Protein AF-A0A3B0VS22-F1 (afdb_monomer)

Organism: NCBI:txid652676

Mean predicted aligned error: 6.58 Å

Secondary structure (DSSP, 8-state):
--EEEEEEESS--SSPSSEEEEETT-------SPPTT--EEEEEEEEETTEEEEEEEEEE---SS--PPP-----

Radius of gyration: 14.89 Å; Cα contacts (8 Å, |Δi|>4): 125; chains: 1; bounding box: 47×18×30 Å

pLDDT: mean 89.54, std 11.1, range [56.97, 97.38]

Sequence (75 aa):
TATWQISYSGPAGDQSSPIIGLTEPTRAYTLTGLSNYTPYTITLNAILDSSPILTDTVTVMPTDTFVYLPVVKRP

Foldseek 3Di:
DWAKWKAKDWPDAPDDPTDGDHHPVDPDDDTGRDDAPTKMKMKMFTDDPNDGPDIDIDIDGDHPDPDDDPPDDDD

Nearest PDB structures (foldseek):
  6hyf-assembly3_C  TM=7.980E-01  e=1.229E+00  Rattus norvegicus
  1q38-assembly1_A  TM=5.664E-01  e=3.994E-01  Homo sapiens
  6gvl-assembly1_A  TM=7.657E-01  e=2.156E+00  Homo sapiens
  7ndg-assembly1_H  TM=6.466E-01  e=2.412E+00  Mus musculus
  2ha1-assembly1_A  TM=5.114E-01  e=1.162E+00  Homo sapiens

Solvent-accessible surface area (backbone atoms only — not comparable to full-atom values): 4793 Å² total; per-residue (Å²): 129,47,31,39,33,43,34,62,50,64,79,81,41,72,63,68,68,64,40,68,89,40,54,63,88,64,85,78,84,88,88,50,67,65,60,61,82,38,68,32,42,38,35,42,28,36,31,42,95,92,36,74,80,44,77,49,75,49,78,49,58,51,59,93,66,89,79,77,76,79,84,81,76,79,132

Structure (mmCIF, N/CA/C/O backbone):
data_AF-A0A3B0VS22-F1
#
_entry.id   AF-A0A3B0VS22-F1
#
loop_
_atom_site.group_PDB
_atom_site.id
_atom_site.type_symbol
_atom_site.label_atom_id
_atom_site.label_alt_id
_atom_site.label_comp_id
_atom_site.label_asym_id
_atom_site.label_entity_id
_atom_site.label_seq_id
_atom_site.pdbx_PDB_ins_code
_atom_site.Cartn_x
_atom_site.Cartn_y
_atom_site.Cartn_z
_atom_site.occupancy
_atom_site.B_iso_or_equiv
_atom_site.auth_seq_id
_atom_site.auth_comp_id
_atom_site.auth_asym_id
_atom_site.auth_atom_id
_atom_site.pdbx_PDB_model_num
ATOM 1 N N . THR A 1 1 ? 11.786 -6.685 -17.227 1.00 84.88 1 THR A N 1
ATOM 2 C CA . THR A 1 1 ? 10.516 -6.997 -16.538 1.00 84.88 1 THR A CA 1
ATOM 3 C C . THR A 1 1 ? 10.399 -6.096 -15.339 1.00 84.88 1 THR A C 1
ATOM 5 O O . THR A 1 1 ? 11.401 -5.941 -14.653 1.00 84.88 1 THR A O 1
ATOM 8 N N . ALA A 1 2 ? 9.239 -5.482 -15.115 1.00 92.69 2 ALA A N 1
ATOM 9 C CA . ALA A 1 2 ? 9.037 -4.636 -13.943 1.00 92.69 2 ALA A CA 1
ATOM 10 C C . ALA A 1 2 ? 8.773 -5.480 -12.681 1.00 92.69 2 ALA A C 1
ATOM 12 O O . ALA A 1 2 ? 8.298 -6.613 -12.776 1.00 92.69 2 ALA A O 1
ATOM 13 N N . THR A 1 3 ? 9.068 -4.932 -11.509 1.00 96.19 3 THR A N 1
ATOM 14 C CA . THR A 1 3 ? 8.701 -5.491 -10.200 1.00 96.19 3 THR A CA 1
ATOM 15 C C . THR A 1 3 ? 7.744 -4.549 -9.484 1.00 96.19 3 THR A C 1
ATOM 17 O O . THR A 1 3 ? 7.726 -3.349 -9.752 1.00 96.19 3 THR A O 1
ATOM 20 N N . TRP A 1 4 ? 6.927 -5.075 -8.576 1.00 97.12 4 TRP A N 1
ATOM 21 C CA . TRP A 1 4 ? 6.079 -4.234 -7.737 1.00 97.12 4 TRP A CA 1
ATOM 22 C C . TRP A 1 4 ? 6.849 -3.779 -6.494 1.00 97.12 4 TRP A C 1
ATOM 24 O O . TRP A 1 4 ? 7.620 -4.536 -5.900 1.00 97.12 4 TRP A O 1
ATOM 34 N N . GLN A 1 5 ? 6.604 -2.541 -6.081 1.00 97.31 5 GLN A N 1
ATOM 35 C CA . GLN A 1 5 ? 7.023 -1.995 -4.797 1.00 97.31 5 GLN A CA 1
ATOM 36 C C . GLN A 1 5 ? 5.805 -1.369 -4.122 1.00 97.31 5 GLN A C 1
ATOM 38 O O . GLN A 1 5 ? 5.147 -0.511 -4.709 1.00 97.31 5 GLN A O 1
ATOM 43 N N . ILE A 1 6 ? 5.522 -1.771 -2.885 1.00 97.06 6 ILE A N 1
ATOM 44 C CA . ILE A 1 6 ? 4.426 -1.213 -2.088 1.00 97.06 6 ILE A CA 1
ATOM 45 C C . ILE A 1 6 ? 5.043 -0.396 -0.962 1.00 97.06 6 ILE A C 1
ATOM 47 O O . ILE A 1 6 ? 5.724 -0.938 -0.097 1.00 97.06 6 ILE A O 1
ATOM 51 N N . SER A 1 7 ? 4.790 0.903 -0.955 1.00 96.38 7 SER A N 1
ATOM 52 C CA . SER A 1 7 ? 5.099 1.773 0.174 1.00 96.38 7 SER A CA 1
ATOM 53 C C . SER A 1 7 ? 3.810 2.072 0.919 1.00 96.38 7 SER A C 1
ATOM 55 O O . SER A 1 7 ? 2.757 2.218 0.306 1.00 96.38 7 SER A O 1
ATOM 57 N N . TYR A 1 8 ? 3.874 2.203 2.234 1.00 95.81 8 TYR A N 1
ATOM 58 C CA . TYR A 1 8 ? 2.764 2.741 3.007 1.00 95.81 8 TYR A CA 1
ATOM 59 C C . TYR A 1 8 ? 3.244 3.709 4.089 1.00 95.81 8 TYR A C 1
ATOM 61 O O . TYR A 1 8 ? 4.386 3.630 4.551 1.00 95.81 8 TYR A O 1
ATOM 69 N N . SER A 1 9 ? 2.363 4.634 4.464 1.00 95.69 9 SER A N 1
ATOM 70 C CA . SER A 1 9 ? 2.551 5.621 5.526 1.00 95.69 9 SER A CA 1
ATOM 71 C C . SER A 1 9 ? 1.425 5.497 6.554 1.00 95.69 9 SER A C 1
ATOM 73 O O . SER A 1 9 ? 0.254 5.416 6.181 1.00 95.69 9 SER A O 1
ATOM 75 N N . GLY A 1 10 ? 1.797 5.451 7.832 1.00 92.50 10 GLY A N 1
ATOM 76 C CA . GLY A 1 10 ? 0.929 5.214 8.987 1.00 92.50 10 GLY A CA 1
ATOM 77 C C . GLY A 1 10 ? 1.745 4.650 10.161 1.00 92.50 10 GLY A C 1
ATOM 78 O O . GLY A 1 10 ? 2.978 4.624 10.079 1.00 92.50 10 GLY A O 1
ATOM 79 N N . PRO A 1 11 ? 1.102 4.194 11.252 1.00 92.88 11 PRO A N 1
ATOM 80 C CA . PRO A 1 11 ? 1.780 3.432 12.301 1.00 92.88 11 PRO A CA 1
ATOM 81 C C . PRO A 1 11 ? 2.451 2.169 11.753 1.00 92.88 11 PRO A C 1
ATOM 83 O O . PRO A 1 11 ? 2.041 1.642 10.721 1.00 92.88 11 PRO A O 1
ATOM 86 N N . ALA A 1 12 ? 3.454 1.654 12.463 1.00 90.38 12 ALA A N 1
ATOM 87 C CA . ALA A 1 12 ? 4.126 0.421 12.066 1.00 90.38 12 ALA A CA 1
ATOM 88 C C . ALA A 1 12 ? 3.135 -0.755 11.995 1.00 90.38 12 ALA A C 1
ATOM 90 O O . ALA A 1 12 ? 2.400 -0.995 12.951 1.00 90.38 12 ALA A O 1
ATOM 91 N N . GLY A 1 13 ? 3.128 -1.458 10.859 1.00 91.19 13 GLY A N 1
ATOM 92 C CA . GLY A 1 13 ? 2.526 -2.783 10.718 1.00 91.19 13 GLY A CA 1
ATOM 93 C C . GLY A 1 13 ? 3.572 -3.893 10.829 1.00 91.19 13 GLY A C 1
ATOM 94 O O . GLY A 1 13 ? 4.730 -3.635 11.161 1.00 91.19 13 GLY A O 1
ATOM 95 N N . ASP A 1 14 ? 3.189 -5.123 10.483 1.00 93.62 14 ASP A N 1
ATOM 96 C CA . ASP A 1 14 ? 4.103 -6.276 10.530 1.00 93.62 14 ASP A CA 1
ATOM 97 C C . ASP A 1 14 ? 5.176 -6.218 9.431 1.00 93.62 14 ASP A C 1
ATOM 99 O O . ASP A 1 14 ? 6.298 -6.695 9.605 1.00 93.62 14 ASP A O 1
ATOM 103 N N . GLN A 1 15 ? 4.835 -5.661 8.265 1.00 94.88 15 GLN A N 1
ATOM 104 C CA . GLN A 1 15 ? 5.757 -5.541 7.137 1.00 94.88 15 GLN A CA 1
ATOM 105 C C . GLN A 1 15 ? 6.452 -4.184 7.147 1.00 94.88 15 GLN A C 1
ATOM 107 O O . GLN A 1 15 ? 5.787 -3.156 7.193 1.00 94.88 15 GLN A O 1
ATOM 112 N N . SER A 1 16 ? 7.778 -4.152 7.013 1.00 93.56 16 SER A N 1
ATOM 113 C CA . SER A 1 16 ? 8.501 -2.887 6.842 1.00 93.56 16 SER A CA 1
ATOM 114 C C . SER A 1 16 ? 8.154 -2.225 5.504 1.00 93.56 16 SER A C 1
ATOM 116 O O . SER A 1 16 ? 8.087 -2.893 4.474 1.00 93.56 16 SER A O 1
ATOM 118 N N . SER A 1 17 ? 7.950 -0.909 5.520 1.00 93.31 17 SER A N 1
ATOM 119 C CA . SER A 1 17 ? 7.748 -0.088 4.323 1.00 93.31 17 SER A CA 1
ATOM 120 C C . SER A 1 17 ? 9.101 0.481 3.859 1.00 93.31 17 SER A C 1
ATOM 122 O O . SER A 1 17 ? 9.813 1.049 4.691 1.00 93.31 17 SER A O 1
ATOM 124 N N . PRO A 1 18 ? 9.478 0.381 2.568 1.00 95.19 18 PRO A N 1
ATOM 125 C CA . PRO A 1 18 ? 8.731 -0.231 1.470 1.00 95.19 18 PRO A CA 1
ATOM 126 C C . PRO A 1 18 ? 8.896 -1.758 1.395 1.00 95.19 18 PRO A C 1
ATOM 128 O O . PRO A 1 18 ? 9.952 -2.313 1.690 1.00 95.19 18 PRO A O 1
ATOM 131 N N . ILE A 1 19 ? 7.861 -2.423 0.889 1.00 96.00 19 ILE A N 1
ATOM 132 C CA . ILE A 1 19 ? 7.868 -3.841 0.528 1.00 96.00 19 ILE A CA 1
ATOM 133 C C . ILE A 1 19 ? 8.392 -3.970 -0.901 1.00 96.00 19 ILE A C 1
ATOM 135 O O . ILE A 1 19 ? 7.844 -3.372 -1.831 1.00 96.00 19 ILE A O 1
ATOM 139 N N . ILE A 1 20 ? 9.444 -4.770 -1.068 1.00 95.00 20 ILE A N 1
ATOM 140 C CA . ILE A 1 20 ? 10.161 -4.994 -2.330 1.00 95.00 20 ILE A CA 1
ATOM 141 C C . ILE A 1 20 ? 10.207 -6.488 -2.681 1.00 95.00 20 ILE A C 1
ATOM 143 O O . ILE A 1 20 ? 9.834 -7.340 -1.878 1.00 95.00 20 ILE A O 1
ATOM 147 N N . GLY A 1 21 ? 10.688 -6.817 -3.884 1.00 91.19 21 GLY A N 1
ATOM 148 C CA . GLY A 1 21 ? 10.855 -8.208 -4.332 1.00 91.19 21 GLY A CA 1
ATOM 149 C C . GLY A 1 21 ? 9.576 -8.867 -4.857 1.00 91.19 21 GLY A C 1
ATOM 150 O O . GLY A 1 21 ? 9.569 -10.065 -5.131 1.00 91.19 21 GLY A O 1
ATOM 151 N N . LEU A 1 22 ? 8.501 -8.097 -5.032 1.00 94.75 22 LEU A N 1
ATOM 152 C CA . LEU A 1 22 ? 7.248 -8.576 -5.606 1.00 94.75 22 LEU A CA 1
ATOM 153 C C . LEU A 1 22 ? 7.376 -8.685 -7.131 1.00 94.75 22 LEU A C 1
ATOM 155 O O . LEU A 1 22 ? 7.758 -7.734 -7.817 1.00 94.75 22 LEU A O 1
ATOM 159 N N . THR A 1 23 ? 7.049 -9.851 -7.677 1.00 94.94 23 THR A N 1
ATOM 160 C CA . THR A 1 23 ? 7.148 -10.112 -9.118 1.00 94.94 23 THR A CA 1
ATOM 161 C C . THR A 1 23 ? 5.915 -9.589 -9.857 1.00 94.94 23 THR A C 1
ATOM 163 O O . THR A 1 23 ? 4.818 -9.585 -9.300 1.00 94.94 23 THR A O 1
ATOM 166 N N . GLU A 1 24 ? 6.073 -9.199 -11.127 1.00 91.62 24 GLU A N 1
ATOM 167 C CA . GLU A 1 24 ? 4.987 -8.742 -12.015 1.00 91.62 24 GLU A CA 1
ATOM 168 C C . GLU A 1 24 ? 3.680 -9.566 -11.945 1.00 91.62 24 GLU A C 1
ATOM 170 O O . GLU A 1 24 ? 2.621 -8.942 -11.826 1.00 91.62 24 GLU A O 1
ATOM 175 N N . PRO A 1 25 ? 3.693 -10.920 -11.933 1.00 94.50 25 PRO A N 1
ATOM 176 C CA . PRO A 1 25 ? 2.459 -11.708 -11.890 1.00 94.50 25 PRO A CA 1
ATOM 177 C C . PRO A 1 25 ? 1.685 -11.601 -10.568 1.00 94.50 25 PRO A C 1
ATOM 179 O O . PRO A 1 25 ? 0.568 -12.110 -10.483 1.00 94.50 25 PRO A O 1
ATOM 182 N N . THR A 1 26 ? 2.235 -10.955 -9.537 1.00 94.12 26 THR A N 1
ATOM 183 C CA . THR A 1 26 ? 1.545 -10.730 -8.262 1.00 94.12 26 THR A CA 1
ATOM 184 C C . THR A 1 26 ? 0.342 -9.811 -8.477 1.00 94.12 26 THR A C 1
ATOM 186 O O . THR A 1 26 ? 0.488 -8.680 -8.934 1.00 94.12 26 THR A O 1
ATOM 189 N N . ARG A 1 27 ? -0.863 -10.293 -8.143 1.00 93.12 27 ARG A N 1
ATOM 190 C CA . ARG A 1 27 ? -2.124 -9.529 -8.275 1.00 93.12 27 ARG A CA 1
ATOM 191 C C . ARG A 1 27 ? -2.778 -9.166 -6.947 1.00 93.12 27 ARG A C 1
ATOM 193 O O . ARG A 1 27 ? -3.715 -8.378 -6.933 1.00 93.12 27 ARG A O 1
ATOM 200 N N . ALA A 1 28 ? -2.291 -9.730 -5.847 1.00 93.94 28 ALA A N 1
ATOM 201 C CA . ALA A 1 28 ? -2.778 -9.450 -4.506 1.00 93.94 28 ALA A CA 1
ATOM 202 C C . ALA A 1 28 ? -1.625 -9.549 -3.505 1.00 93.94 28 ALA A C 1
ATOM 204 O O . ALA A 1 28 ? -0.756 -10.412 -3.636 1.00 93.94 28 ALA A O 1
ATOM 205 N N . TYR A 1 29 ? -1.641 -8.671 -2.508 1.00 93.81 29 TYR A N 1
ATOM 206 C CA . TYR A 1 29 ? -0.713 -8.676 -1.385 1.00 93.81 29 TYR A CA 1
ATOM 207 C C . TYR A 1 29 ? -1.462 -8.238 -0.126 1.00 93.81 29 TYR A C 1
ATOM 209 O O . TYR A 1 29 ? -2.186 -7.242 -0.159 1.00 93.81 29 TYR A O 1
ATOM 217 N N . THR A 1 30 ? -1.295 -8.973 0.971 1.00 93.00 30 THR A N 1
ATOM 218 C CA . THR A 1 30 ? -1.968 -8.683 2.243 1.00 93.00 30 THR A CA 1
ATOM 219 C C . THR A 1 30 ? -1.001 -7.981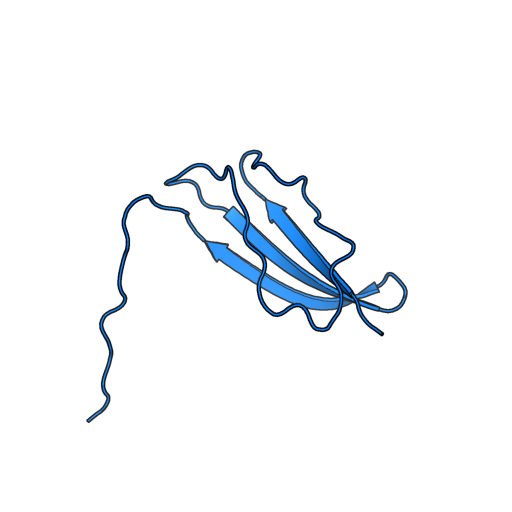 3.189 1.00 93.00 30 THR A C 1
ATOM 221 O O . THR A 1 30 ? 0.052 -8.527 3.507 1.00 93.00 30 THR A O 1
ATOM 224 N N . LEU A 1 31 ? -1.377 -6.790 3.658 1.00 93.12 31 LEU A N 1
ATOM 225 C CA . LEU A 1 31 ? -0.710 -6.101 4.765 1.00 93.12 31 LEU A CA 1
ATOM 226 C C . LEU A 1 31 ? -1.344 -6.539 6.088 1.00 93.12 31 LEU A C 1
ATOM 228 O O . LEU A 1 31 ? -2.570 -6.545 6.208 1.00 93.12 31 LEU A O 1
ATOM 232 N N . THR A 1 32 ? -0.525 -6.897 7.073 1.00 93.75 32 THR A N 1
ATOM 233 C CA . THR A 1 32 ? -0.973 -7.363 8.396 1.00 93.75 32 THR A CA 1
ATOM 234 C C . THR A 1 32 ? -0.395 -6.501 9.518 1.00 93.75 32 THR A C 1
ATOM 236 O O . THR A 1 32 ? 0.487 -5.669 9.298 1.00 93.75 32 THR A O 1
ATOM 239 N N . GLY A 1 33 ? -0.944 -6.652 10.725 1.00 93.44 33 GLY A N 1
ATOM 240 C CA . GLY A 1 33 ? -0.507 -5.891 11.900 1.00 93.44 33 GLY A CA 1
ATOM 241 C C . GLY A 1 33 ? -0.869 -4.405 11.859 1.00 93.44 33 GLY A C 1
ATOM 242 O O . GLY A 1 33 ? -0.328 -3.625 12.633 1.00 93.44 33 GLY A O 1
ATOM 243 N N . LEU A 1 34 ? -1.761 -3.989 10.954 1.00 93.81 34 LEU A N 1
ATOM 244 C CA . LEU A 1 34 ? -2.205 -2.600 10.867 1.00 93.81 34 LEU A CA 1
ATOM 245 C C . LEU A 1 34 ? -3.190 -2.266 11.996 1.00 93.81 34 LEU A C 1
ATOM 247 O O . LEU A 1 34 ? -4.061 -3.069 12.335 1.00 93.81 34 LEU A O 1
ATOM 251 N N . SER A 1 35 ? -3.088 -1.055 12.539 1.00 93.88 35 SER A N 1
ATOM 252 C CA . SER A 1 35 ? -4.003 -0.555 13.565 1.00 93.88 35 SER A CA 1
ATOM 253 C C . SER A 1 35 ? -5.370 -0.229 12.967 1.00 93.88 35 SER A C 1
ATOM 255 O O . SER A 1 35 ? -5.481 0.578 12.040 1.00 93.88 35 SER A O 1
ATOM 257 N N . ASN A 1 36 ? -6.428 -0.804 13.539 1.00 93.31 36 ASN A N 1
ATOM 258 C CA . ASN A 1 36 ? -7.797 -0.451 13.169 1.00 93.31 36 ASN A CA 1
ATOM 259 C C . ASN A 1 36 ? -8.085 1.032 13.440 1.00 93.31 36 ASN A C 1
ATOM 261 O O . ASN A 1 36 ? -7.497 1.648 14.330 1.00 93.31 36 ASN A O 1
ATOM 265 N N . TYR A 1 37 ? -9.010 1.596 12.664 1.00 92.19 37 TYR A N 1
ATOM 266 C CA . TYR A 1 37 ? -9.460 2.988 12.760 1.00 92.19 37 TYR A CA 1
ATOM 267 C C . TYR A 1 37 ? -8.348 4.027 12.573 1.00 92.19 37 TYR A C 1
ATOM 269 O O . TYR A 1 37 ? -8.504 5.188 12.946 1.00 92.19 37 TYR A O 1
ATOM 277 N N . THR A 1 38 ? -7.229 3.619 11.973 1.00 93.31 38 THR A N 1
ATOM 278 C CA . THR A 1 38 ? -6.128 4.514 11.627 1.00 93.31 38 THR A CA 1
ATOM 279 C C . THR A 1 38 ? -6.001 4.601 10.109 1.00 93.31 38 THR A C 1
ATOM 281 O O . THR A 1 38 ? -5.999 3.562 9.448 1.00 93.31 38 THR A O 1
ATOM 284 N N . PRO A 1 39 ? -5.927 5.806 9.519 1.00 93.44 39 PRO A N 1
ATOM 285 C CA . PRO A 1 39 ? -5.719 5.940 8.087 1.00 93.44 39 PRO A CA 1
ATOM 286 C C . PRO A 1 39 ? -4.298 5.518 7.704 1.00 93.44 39 PRO A C 1
ATOM 288 O O . PRO A 1 39 ? -3.320 5.906 8.343 1.00 93.44 39 PRO A O 1
ATOM 291 N N . TYR A 1 40 ? -4.203 4.766 6.615 1.00 95.25 40 TYR A N 1
ATOM 292 C CA . TYR A 1 40 ? -2.968 4.380 5.954 1.00 95.25 40 TYR A CA 1
ATOM 293 C C . TYR A 1 40 ? -3.000 4.871 4.514 1.00 95.25 40 TYR A C 1
ATOM 295 O O . TYR A 1 40 ? -3.963 4.620 3.789 1.00 95.25 40 TYR A O 1
ATOM 303 N N . THR A 1 41 ? -1.930 5.530 4.083 1.00 96.88 41 THR A N 1
ATOM 304 C CA . THR A 1 41 ? -1.733 5.881 2.672 1.00 96.88 41 THR A CA 1
ATOM 305 C C . THR A 1 41 ? -0.809 4.852 2.051 1.00 96.88 41 THR A C 1
ATOM 307 O O . THR A 1 41 ? 0.343 4.742 2.462 1.00 96.88 41 THR A O 1
ATOM 310 N N . ILE A 1 42 ? -1.319 4.091 1.088 1.00 96.31 42 ILE A N 1
ATOM 311 C CA . ILE A 1 42 ? -0.609 3.038 0.367 1.00 96.31 42 ILE A CA 1
ATOM 312 C C . ILE A 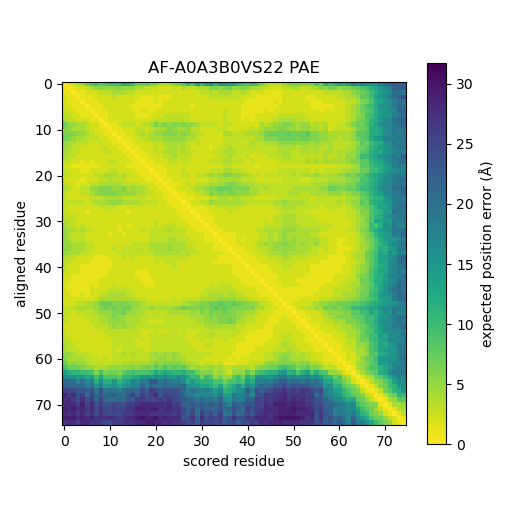1 42 ? -0.270 3.563 -1.027 1.00 96.31 42 ILE A C 1
ATOM 314 O O . ILE A 1 42 ? -1.144 4.051 -1.739 1.00 96.31 42 ILE A O 1
ATOM 318 N N . THR A 1 43 ? 0.986 3.421 -1.429 1.00 97.38 43 THR A N 1
ATOM 319 C CA . THR A 1 43 ? 1.490 3.757 -2.759 1.00 97.38 43 THR A CA 1
ATOM 320 C C . THR A 1 43 ? 2.044 2.499 -3.417 1.00 97.38 43 THR A C 1
ATOM 322 O O . THR A 1 43 ? 3.008 1.906 -2.933 1.00 97.38 43 THR A O 1
ATOM 325 N N . LEU A 1 44 ? 1.452 2.102 -4.539 1.00 96.81 44 LEU A N 1
ATOM 326 C CA . LEU A 1 44 ? 1.930 1.021 -5.391 1.00 96.81 44 LEU A CA 1
ATOM 327 C C . LEU A 1 44 ? 2.777 1.606 -6.521 1.00 96.81 44 LEU A C 1
ATOM 329 O O . LEU A 1 44 ? 2.319 2.489 -7.239 1.00 96.81 44 LEU A O 1
ATOM 333 N N . ASN A 1 45 ? 3.986 1.084 -6.709 1.00 97.06 45 ASN A N 1
ATOM 334 C CA . ASN A 1 45 ? 4.853 1.430 -7.829 1.00 97.06 45 ASN A CA 1
ATOM 335 C C . ASN A 1 45 ? 5.182 0.192 -8.665 1.00 97.06 45 ASN A C 1
ATOM 337 O O . ASN A 1 45 ? 5.528 -0.853 -8.111 1.00 97.06 45 ASN A O 1
ATOM 341 N N . ALA A 1 46 ? 5.146 0.324 -9.990 1.00 96.38 46 ALA A N 1
ATOM 342 C CA . ALA A 1 46 ? 5.836 -0.593 -10.893 1.00 96.38 46 ALA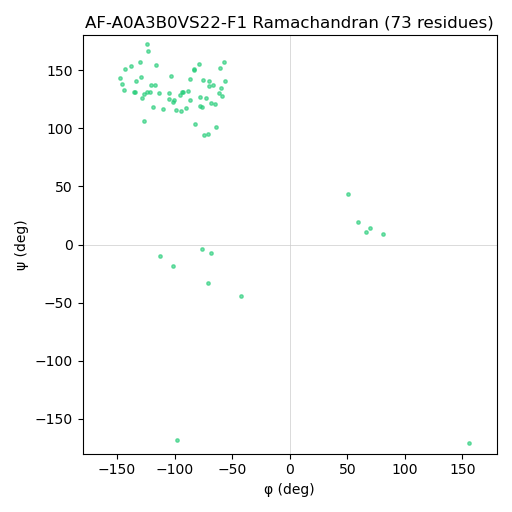 A CA 1
ATOM 343 C C . ALA A 1 46 ? 7.251 -0.058 -11.139 1.00 96.38 46 ALA A C 1
ATOM 345 O O . 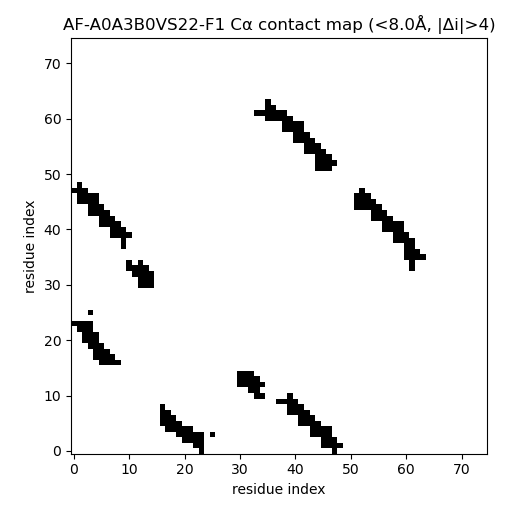ALA A 1 46 ? 7.407 1.033 -1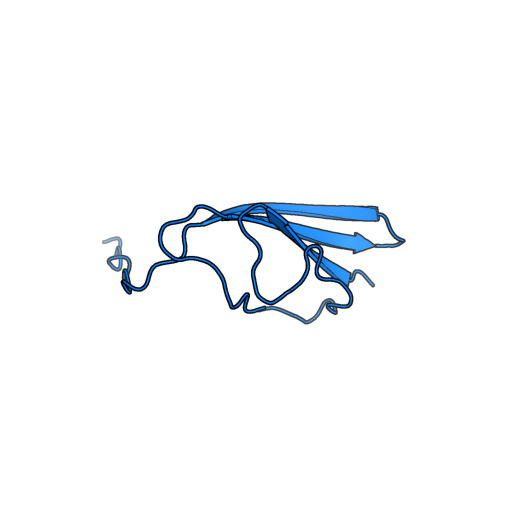1.683 1.00 96.38 46 ALA A O 1
ATOM 346 N N . ILE A 1 47 ? 8.272 -0.810 -10.741 1.00 96.56 47 ILE A N 1
ATOM 347 C CA . ILE A 1 47 ? 9.684 -0.448 -10.873 1.00 96.56 47 ILE A CA 1
ATOM 348 C C . ILE A 1 47 ? 10.283 -1.172 -12.079 1.00 96.56 47 ILE A C 1
ATOM 350 O O . ILE A 1 47 ? 10.252 -2.399 -12.144 1.00 96.56 47 ILE A O 1
ATOM 354 N N . LEU A 1 48 ? 10.863 -0.426 -13.016 1.00 95.62 48 LEU A N 1
ATOM 355 C CA . LEU A 1 48 ? 11.665 -0.948 -14.123 1.00 95.62 48 LEU A CA 1
ATOM 356 C C . LEU A 1 48 ? 13.014 -0.225 -14.118 1.00 95.62 48 LEU A C 1
ATOM 358 O O . LEU A 1 48 ? 13.049 0.999 -14.036 1.00 95.62 48 LEU A O 1
ATOM 362 N N . ASP A 1 49 ? 14.117 -0.975 -14.157 1.00 92.62 49 ASP A N 1
ATOM 363 C CA . ASP A 1 49 ? 15.484 -0.428 -14.131 1.00 92.62 49 ASP A CA 1
ATOM 364 C C . ASP A 1 49 ? 15.718 0.581 -12.986 1.00 92.62 49 ASP A C 1
ATOM 366 O O . ASP A 1 49 ? 16.315 1.641 -13.162 1.00 92.62 49 ASP A O 1
ATOM 370 N N . SER A 1 50 ? 15.217 0.243 -11.790 1.00 89.50 50 SER A N 1
ATOM 371 C CA . SER A 1 50 ? 15.277 1.063 -10.565 1.00 89.50 50 SER A CA 1
ATOM 372 C C . SER A 1 50 ? 14.480 2.375 -10.604 1.00 89.50 50 SER A C 1
ATOM 374 O O . SER A 1 50 ? 14.605 3.187 -9.689 1.00 89.50 50 SER A O 1
ATOM 376 N N . SER A 1 51 ? 13.631 2.573 -11.616 1.00 93.81 51 SER A N 1
ATOM 377 C CA . SER A 1 51 ? 12.774 3.752 -11.752 1.00 93.81 51 SER A CA 1
ATOM 378 C C . SER A 1 51 ? 11.286 3.379 -11.714 1.00 93.81 51 SER A C 1
ATOM 380 O O . SER A 1 51 ? 10.889 2.393 -12.346 1.00 93.81 51 SER A O 1
ATOM 382 N N . PRO A 1 52 ? 10.431 4.137 -11.001 1.00 94.88 52 PRO A N 1
ATOM 383 C CA . PRO A 1 52 ? 8.989 3.951 -11.075 1.00 94.88 52 PRO A CA 1
ATOM 384 C C . PRO A 1 52 ? 8.462 4.372 -12.452 1.00 94.88 52 PRO A C 1
ATOM 386 O O . PRO A 1 52 ? 8.619 5.516 -12.872 1.00 94.88 52 PRO A O 1
ATOM 389 N N . ILE A 1 53 ? 7.814 3.436 -13.148 1.00 95.88 53 ILE A N 1
ATOM 390 C CA . ILE A 1 53 ? 7.156 3.668 -14.445 1.00 95.88 53 ILE A CA 1
ATOM 391 C C . ILE A 1 53 ? 5.636 3.829 -14.318 1.00 95.88 53 ILE A C 1
ATOM 393 O O . ILE A 1 53 ? 4.992 4.357 -15.221 1.00 95.88 53 ILE A O 1
ATOM 397 N N . LEU A 1 54 ? 5.061 3.374 -13.203 1.00 95.12 54 LEU A N 1
ATOM 398 C CA . LEU A 1 54 ? 3.654 3.546 -12.853 1.00 95.12 54 LEU A CA 1
ATOM 399 C C . LEU A 1 54 ? 3.547 3.711 -11.343 1.00 95.12 54 LEU A C 1
ATOM 401 O O . LEU A 1 54 ? 4.197 2.970 -10.605 1.00 95.12 54 LEU A O 1
ATOM 405 N N . THR A 1 55 ? 2.704 4.643 -10.911 1.00 96.56 55 THR A N 1
ATOM 406 C CA . THR A 1 55 ? 2.430 4.916 -9.501 1.00 96.56 55 THR A CA 1
ATOM 407 C C . THR A 1 55 ? 0.930 5.050 -9.305 1.00 96.56 55 THR A C 1
ATOM 409 O O . THR A 1 55 ? 0.275 5.789 -10.036 1.00 96.56 55 THR A O 1
ATOM 412 N N . ASP A 1 56 ? 0.404 4.359 -8.302 1.00 96.69 56 ASP A N 1
ATOM 413 C CA . ASP A 1 56 ? -0.970 4.505 -7.836 1.00 96.69 56 ASP A CA 1
ATOM 414 C C . ASP A 1 56 ? -0.976 4.706 -6.320 1.00 96.69 56 ASP A C 1
ATOM 416 O O . ASP A 1 56 ? -0.120 4.169 -5.615 1.00 96.69 56 ASP A O 1
ATOM 420 N N . THR A 1 57 ? -1.888 5.528 -5.808 1.00 96.62 57 THR A N 1
ATOM 421 C CA . THR A 1 57 ? -1.965 5.851 -4.378 1.00 96.62 57 THR A CA 1
ATOM 422 C C . THR A 1 57 ? -3.400 5.794 -3.892 1.00 96.62 57 THR A C 1
ATOM 424 O O . THR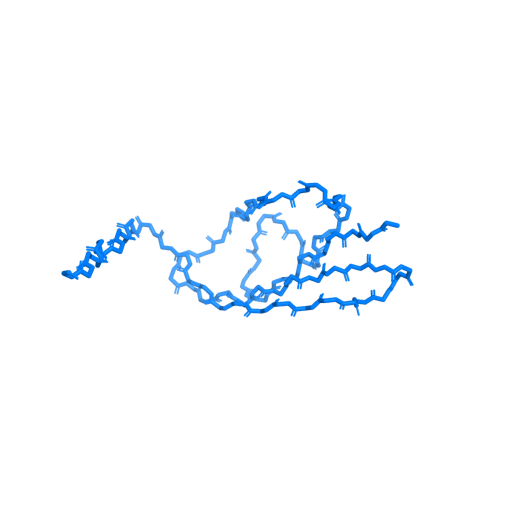 A 1 57 ? -4.288 6.421 -4.462 1.00 96.62 57 THR A O 1
ATOM 427 N N . VAL A 1 58 ? -3.607 5.094 -2.781 1.00 95.62 58 VAL A N 1
ATOM 428 C CA . VAL A 1 58 ? -4.905 4.972 -2.125 1.00 95.62 58 VAL A CA 1
ATOM 429 C C . VAL A 1 58 ? -4.760 5.201 -0.627 1.00 95.62 58 VAL A C 1
ATOM 431 O O . VAL A 1 58 ? -3.803 4.745 -0.004 1.00 95.62 58 VAL A O 1
ATOM 434 N N . THR A 1 59 ? -5.726 5.892 -0.029 1.00 94.31 59 THR A N 1
ATOM 435 C CA . THR A 1 59 ? -5.835 6.000 1.427 1.00 94.31 59 THR A CA 1
ATOM 436 C C . THR A 1 59 ? -6.969 5.106 1.902 1.00 94.31 59 THR A C 1
ATOM 438 O O . THR A 1 59 ? -8.098 5.214 1.425 1.00 94.31 59 THR A O 1
ATOM 441 N N . VAL A 1 60 ? -6.663 4.214 2.838 1.00 91.56 60 VAL A N 1
ATOM 442 C CA . VAL A 1 60 ? -7.604 3.246 3.411 1.00 91.56 60 VAL A CA 1
ATOM 443 C C . VAL A 1 60 ? -7.539 3.290 4.932 1.00 91.56 60 VAL A C 1
ATOM 445 O O . VAL A 1 60 ? -6.536 3.703 5.506 1.00 91.56 60 VAL A O 1
ATOM 448 N N . MET A 1 61 ? -8.601 2.852 5.598 1.00 93.25 61 MET A N 1
ATOM 449 C CA . MET A 1 61 ? -8.641 2.727 7.053 1.00 93.25 61 MET A CA 1
ATOM 450 C C . MET A 1 61 ? -9.074 1.301 7.404 1.00 93.25 61 MET A C 1
ATOM 452 O O . MET A 1 61 ? -10.249 0.975 7.215 1.00 93.25 61 MET A O 1
ATOM 456 N N . PRO A 1 62 ? -8.155 0.438 7.876 1.00 90.19 62 PRO A N 1
ATOM 457 C CA . PRO A 1 62 ? -8.505 -0.884 8.374 1.00 90.19 62 PRO A CA 1
ATOM 458 C C . PRO A 1 62 ? -9.541 -0.776 9.495 1.00 90.19 62 PRO A C 1
ATOM 460 O O . PRO A 1 62 ? -9.491 0.132 10.325 1.00 90.19 62 PRO A O 1
ATOM 463 N N . THR A 1 63 ? -10.497 -1.694 9.514 1.00 86.75 63 THR A N 1
ATOM 464 C CA . THR A 1 63 ? -11.522 -1.783 10.553 1.00 86.75 63 THR A CA 1
ATOM 465 C C . THR A 1 63 ? -11.810 -3.254 10.837 1.00 86.75 63 THR A C 1
ATOM 467 O O . THR A 1 63 ? -11.670 -4.108 9.964 1.00 86.75 63 THR A O 1
ATOM 470 N N . ASP A 1 64 ? -12.221 -3.550 12.064 1.00 81.88 64 ASP A N 1
ATOM 471 C CA . ASP A 1 64 ? -12.811 -4.827 12.476 1.00 81.88 64 ASP A CA 1
ATOM 472 C C . ASP A 1 64 ? -14.275 -4.975 12.022 1.00 81.88 64 ASP A C 1
ATOM 474 O O . ASP A 1 64 ? -14.882 -6.031 12.201 1.00 81.88 64 ASP A O 1
ATOM 478 N N . THR A 1 65 ? -14.843 -3.939 11.400 1.00 78.38 65 THR A N 1
ATOM 479 C CA . THR A 1 65 ? -16.192 -3.959 10.835 1.00 78.38 65 THR A CA 1
ATOM 480 C C . THR A 1 65 ? -16.150 -4.325 9.353 1.00 78.38 65 THR A C 1
ATOM 482 O O . THR A 1 65 ? -15.680 -3.556 8.516 1.00 78.38 65 THR A O 1
ATOM 485 N N . PHE A 1 66 ? -16.713 -5.476 8.984 1.00 66.12 66 PHE A N 1
ATOM 486 C CA . PHE A 1 66 ? -16.908 -5.831 7.577 1.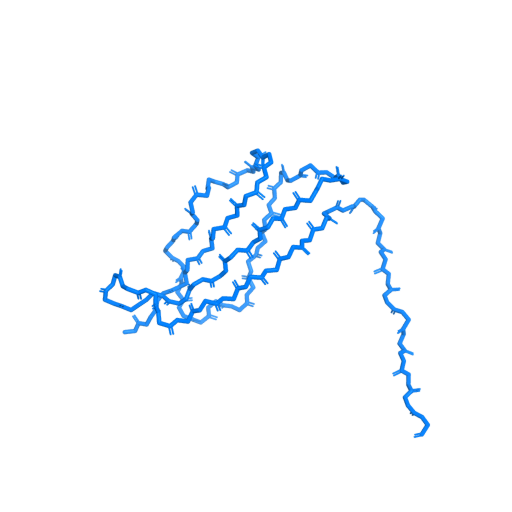00 66.12 66 PHE A CA 1
ATOM 487 C C . PHE A 1 66 ? -18.014 -4.970 6.955 1.00 66.12 66 PHE A C 1
ATOM 489 O O . PHE A 1 66 ? -19.199 -5.293 7.044 1.00 66.12 66 PHE A O 1
ATOM 496 N N . VAL A 1 67 ? -17.634 -3.871 6.302 1.00 64.12 67 VAL A N 1
ATOM 497 C CA . VAL A 1 67 ? -18.572 -3.074 5.505 1.00 64.12 67 VAL A CA 1
ATOM 498 C C . VAL A 1 67 ? -18.714 -3.723 4.129 1.00 64.12 67 VAL A C 1
ATOM 500 O O . VAL 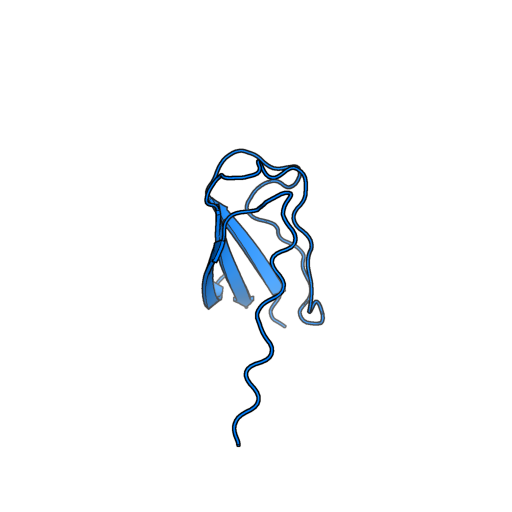A 1 67 ? -17.841 -3.599 3.273 1.00 64.12 67 VAL A O 1
ATOM 503 N N . TYR A 1 68 ? -19.827 -4.418 3.901 1.00 65.62 68 TYR A N 1
ATOM 504 C CA . TYR A 1 68 ? -20.230 -4.804 2.550 1.00 65.62 68 TYR A CA 1
ATOM 505 C C . TYR A 1 68 ? -20.842 -3.588 1.852 1.00 65.62 68 TYR A C 1
ATOM 507 O O . TYR A 1 68 ? -21.856 -3.053 2.301 1.00 65.62 68 TYR A O 1
ATOM 515 N N . LEU A 1 69 ? -20.232 -3.151 0.745 1.00 69.25 69 LEU A N 1
ATOM 516 C CA . LEU A 1 69 ? -20.842 -2.141 -0.119 1.00 69.25 69 LEU A CA 1
ATOM 517 C C . LEU A 1 69 ? -22.187 -2.676 -0.643 1.00 69.25 69 LEU A C 1
ATOM 519 O O . LEU A 1 69 ? -22.245 -3.826 -1.092 1.00 69.25 69 LEU A O 1
ATOM 523 N N . PRO A 1 70 ? -23.268 -1.876 -0.629 1.00 57.19 70 PRO A N 1
ATOM 524 C CA . PRO A 1 70 ? -24.511 -2.285 -1.259 1.00 57.19 70 PRO A CA 1
ATOM 525 C C . PRO A 1 70 ? -24.272 -2.488 -2.758 1.00 57.19 70 PRO A C 1
ATOM 527 O O . PRO A 1 70 ? -23.703 -1.633 -3.439 1.00 57.19 70 PRO A O 1
ATOM 530 N N . VAL A 1 71 ? -24.717 -3.632 -3.280 1.00 57.94 71 VAL A N 1
ATOM 531 C CA . VAL A 1 71 ? -24.681 -3.922 -4.716 1.00 57.94 71 VAL A CA 1
ATOM 532 C C . VAL A 1 71 ? -25.603 -2.930 -5.423 1.00 57.94 71 VAL A C 1
ATOM 534 O O . VAL A 1 71 ? -26.823 -3.093 -5.423 1.00 57.94 71 VAL A O 1
ATOM 537 N N . VAL A 1 72 ? -25.031 -1.894 -6.037 1.00 63.19 72 VAL A N 1
ATOM 538 C CA . VAL A 1 72 ? -25.779 -0.988 -6.915 1.00 63.19 72 VAL A CA 1
ATOM 539 C C . VAL A 1 72 ? -26.045 -1.727 -8.225 1.00 63.19 72 VAL A C 1
ATOM 541 O O . VAL A 1 72 ? -25.210 -1.740 -9.129 1.00 63.19 72 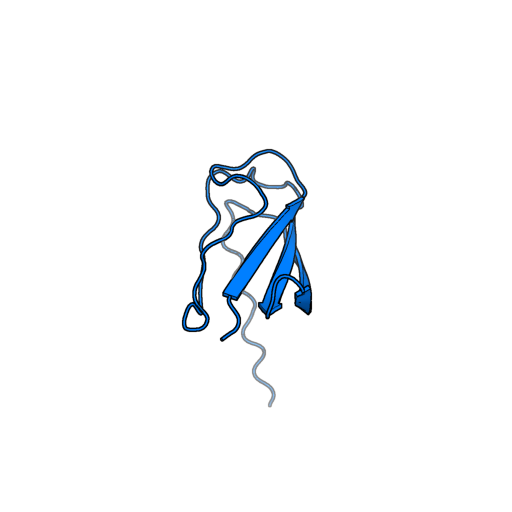VAL A O 1
ATOM 544 N N . LYS A 1 73 ? -27.213 -2.367 -8.341 1.00 56.97 73 LYS A N 1
ATOM 545 C CA . LYS A 1 73 ? -27.732 -2.796 -9.644 1.00 56.97 73 LYS A CA 1
ATOM 546 C C . LYS A 1 73 ? -28.291 -1.562 -10.351 1.00 56.97 73 LYS A C 1
ATOM 548 O O . LYS A 1 73 ? -29.208 -0.929 -9.836 1.00 56.97 73 LYS A O 1
ATOM 553 N N . ARG A 1 74 ? -27.725 -1.201 -11.506 1.00 61.94 74 ARG A N 1
ATOM 554 C CA . ARG A 1 74 ? -28.393 -0.257 -12.416 1.00 61.94 74 ARG A CA 1
ATOM 555 C C . ARG A 1 74 ? -29.623 -0.953 -13.029 1.00 61.94 74 ARG A C 1
ATOM 557 O O . ARG A 1 74 ? -29.514 -2.153 -13.291 1.00 61.94 74 ARG A O 1
ATOM 564 N N . PRO A 1 75 ? -30.756 -0.244 -13.190 1.00 64.38 75 PRO A N 1
ATOM 565 C CA . PRO A 1 75 ? -31.933 -0.763 -13.885 1.00 64.38 75 PRO A CA 1
ATOM 566 C C . PRO A 1 75 ? -31.666 -0.999 -15.375 1.00 64.38 75 PRO A C 1
ATOM 568 O O . PRO A 1 75 ? -30.751 -0.342 -15.927 1.00 64.38 75 PRO A O 1
#